Protein AF-A0AAE3KV14-F1 (afdb_monomer_lite)

pLDDT: mean 75.09, std 12.81, range [41.69, 95.12]

Structure (mmCIF, N/CA/C/O backbone):
data_AF-A0AAE3KV14-F1
#
_entry.id   AF-A0AAE3KV14-F1
#
loop_
_atom_site.group_PDB
_atom_site.id
_atom_site.type_symbol
_atom_site.label_atom_id
_atom_site.label_alt_id
_atom_site.label_comp_id
_atom_site.label_asym_id
_atom_site.label_entity_id
_atom_site.label_seq_id
_atom_site.pdbx_PDB_ins_code
_atom_site.Cartn_x
_atom_site.Cartn_y
_atom_site.Cartn_z
_atom_site.occupancy
_atom_site.B_iso_or_equiv
_atom_site.auth_seq_id
_atom_site.auth_comp_id
_atom_site.auth_asym_id
_atom_site.auth_atom_id
_atom_site.pdbx_PDB_model_num
ATOM 1 N N . MET A 1 1 ? -30.881 -2.446 56.517 1.00 50.66 1 MET A N 1
ATOM 2 C CA . MET A 1 1 ? -29.734 -1.689 55.973 1.00 50.66 1 MET A CA 1
ATOM 3 C C . MET A 1 1 ? -29.014 -2.618 55.014 1.00 50.66 1 MET A C 1
ATOM 5 O O . MET A 1 1 ? -28.539 -3.647 55.473 1.00 50.66 1 MET A O 1
ATOM 9 N N . SER A 1 2 ? -29.038 -2.339 53.709 1.00 63.47 2 SER A N 1
ATOM 10 C CA . SER A 1 2 ? -28.380 -3.195 52.708 1.00 63.47 2 SER A CA 1
ATOM 11 C C . SER A 1 2 ? -26.862 -3.161 52.877 1.00 63.47 2 SER A C 1
ATOM 13 O O . SER A 1 2 ? -26.298 -2.128 53.246 1.00 63.47 2 SER A O 1
ATOM 15 N N . ASN A 1 3 ? -26.214 -4.304 52.655 1.00 83.38 3 ASN A N 1
ATOM 16 C CA . ASN A 1 3 ? -24.783 -4.483 52.878 1.00 83.38 3 ASN A CA 1
ATOM 17 C C . ASN A 1 3 ? -23.984 -3.654 51.846 1.00 83.38 3 ASN A C 1
ATOM 19 O O . ASN A 1 3 ? -24.289 -3.736 50.656 1.00 83.38 3 ASN A O 1
ATOM 23 N N . PRO A 1 4 ? -22.943 -2.895 52.244 1.00 83.00 4 PRO A N 1
ATOM 24 C CA . PRO A 1 4 ? -22.096 -2.133 51.320 1.00 83.00 4 PRO A CA 1
ATOM 25 C C . PRO A 1 4 ? -21.565 -2.946 50.131 1.00 83.00 4 PRO A C 1
ATOM 27 O O . PRO A 1 4 ? -21.422 -2.408 49.035 1.00 83.00 4 PRO A O 1
ATOM 30 N N . LYS A 1 5 ? -21.324 -4.250 50.325 1.00 88.31 5 LYS A N 1
ATOM 31 C CA . LYS A 1 5 ? -20.906 -5.161 49.256 1.00 88.31 5 LYS A CA 1
ATOM 32 C C . LYS A 1 5 ? -21.982 -5.317 48.174 1.00 88.31 5 LYS A C 1
ATOM 34 O O . LYS A 1 5 ? -21.661 -5.226 46.998 1.00 88.31 5 LYS A O 1
ATOM 39 N N . GLU A 1 6 ? -23.246 -5.506 48.552 1.00 87.75 6 GLU A N 1
ATOM 40 C CA . GLU A 1 6 ? -24.349 -5.645 47.584 1.00 87.75 6 GLU A CA 1
ATOM 41 C C . GLU A 1 6 ? -24.537 -4.374 46.753 1.00 87.75 6 GLU A C 1
ATOM 43 O O . GLU A 1 6 ? -24.827 -4.450 45.564 1.00 87.75 6 GLU A O 1
ATOM 48 N N . ILE A 1 7 ? -24.324 -3.201 47.357 1.00 91.19 7 ILE A N 1
ATOM 49 C CA . ILE A 1 7 ? -24.430 -1.918 46.651 1.00 91.19 7 ILE A CA 1
ATOM 50 C C . ILE A 1 7 ? -23.338 -1.794 45.580 1.00 91.19 7 ILE A C 1
ATOM 52 O O . ILE A 1 7 ? -23.607 -1.304 44.484 1.00 91.19 7 ILE A O 1
ATOM 56 N N . LEU A 1 8 ? -22.116 -2.244 45.882 1.00 92.06 8 LEU A N 1
ATOM 57 C CA . LEU A 1 8 ? -21.005 -2.229 44.931 1.00 92.06 8 LEU A CA 1
ATOM 58 C C . LEU A 1 8 ? -21.242 -3.192 43.767 1.00 92.06 8 LEU A C 1
ATOM 60 O O . LEU A 1 8 ? -21.076 -2.783 42.625 1.00 92.06 8 LEU A O 1
ATOM 64 N N . GLU A 1 9 ? -21.686 -4.418 44.042 1.00 91.62 9 GLU A N 1
ATOM 65 C CA . GLU A 1 9 ? -21.997 -5.414 43.005 1.00 91.62 9 GLU A CA 1
ATOM 66 C C . GLU A 1 9 ? -23.089 -4.908 42.052 1.00 91.62 9 GLU A C 1
ATOM 68 O O . GLU A 1 9 ? -22.916 -4.929 40.835 1.00 91.62 9 GLU A O 1
ATOM 73 N N . LEU A 1 10 ? -24.173 -4.338 42.593 1.00 91.81 10 LEU A N 1
ATOM 74 C CA . LEU A 1 10 ? -25.236 -3.735 41.781 1.00 91.81 10 LEU A CA 1
ATOM 75 C C . LEU A 1 10 ? -24.723 -2.570 40.930 1.00 91.81 10 LEU A C 1
ATOM 77 O O . LEU A 1 10 ? -25.160 -2.379 39.794 1.00 91.81 10 LEU A O 1
ATOM 81 N N . ARG A 1 11 ? -23.789 -1.776 41.466 1.00 92.19 11 ARG A N 1
ATOM 82 C CA . ARG A 1 11 ? -23.201 -0.655 40.731 1.00 92.19 11 ARG A CA 1
ATOM 83 C C . ARG A 1 11 ? -22.261 -1.127 39.628 1.00 92.19 11 ARG A C 1
ATOM 85 O O . ARG A 1 11 ? -22.278 -0.536 38.553 1.00 92.19 11 ARG A O 1
ATOM 92 N N . ILE A 1 12 ? -21.471 -2.167 39.883 1.00 95.06 12 ILE A N 1
ATOM 93 C CA . ILE A 1 12 ? -20.587 -2.789 38.893 1.00 95.06 12 ILE A CA 1
ATOM 94 C C . ILE A 1 12 ? -21.427 -3.357 37.754 1.00 95.06 12 ILE A C 1
ATOM 96 O O . ILE A 1 12 ? -21.188 -3.003 36.606 1.00 95.06 12 ILE A O 1
ATOM 100 N N . GLN A 1 13 ? -22.475 -4.119 38.068 1.00 94.75 13 GLN A N 1
ATOM 101 C CA . GLN A 1 13 ? -23.359 -4.698 37.060 1.00 94.75 13 GLN A CA 1
ATOM 102 C C . GLN A 1 13 ? -24.017 -3.622 36.180 1.00 94.75 13 GLN A C 1
ATOM 104 O O . GLN A 1 13 ? -24.025 -3.740 34.956 1.00 94.75 13 GLN A O 1
ATOM 109 N N . ALA A 1 14 ? -24.503 -2.531 36.783 1.00 94.25 14 ALA A N 1
ATOM 110 C CA . ALA A 1 14 ? -25.072 -1.413 36.031 1.00 94.25 14 ALA A CA 1
ATOM 111 C C . ALA A 1 14 ? -24.039 -0.729 35.111 1.00 94.25 14 ALA A C 1
ATOM 113 O O . ALA A 1 14 ? -24.360 -0.355 33.983 1.00 94.25 14 ALA A O 1
ATOM 114 N N . LEU A 1 15 ? -22.794 -0.573 35.575 1.00 95.12 15 LEU A N 1
ATOM 115 C CA . LEU A 1 15 ? -21.712 0.015 34.781 1.00 95.12 15 LEU A CA 1
ATOM 116 C C . LEU A 1 15 ? -21.254 -0.908 33.644 1.00 95.12 15 LEU A C 1
ATOM 118 O O . LEU A 1 15 ? -20.950 -0.420 32.558 1.00 95.12 15 LEU A O 1
ATOM 122 N N . GLU A 1 16 ? -21.228 -2.223 33.858 1.00 94.50 16 GLU A N 1
ATOM 123 C CA . GLU A 1 16 ? -20.897 -3.210 32.824 1.00 94.50 16 GLU A CA 1
ATOM 124 C C . GLU A 1 16 ? -21.950 -3.244 31.712 1.00 94.50 16 GLU A C 1
ATOM 126 O O . GLU A 1 16 ? -21.606 -3.278 30.526 1.00 94.50 16 GLU A O 1
ATOM 131 N N . GLU A 1 17 ? -23.236 -3.180 32.070 1.00 94.81 17 GLU A N 1
ATOM 132 C CA . GLU A 1 17 ? -24.321 -3.073 31.092 1.00 94.81 17 GLU A CA 1
ATOM 133 C C . GLU A 1 17 ? -24.223 -1.776 30.285 1.00 94.81 17 GLU A C 1
ATOM 135 O O . GLU A 1 17 ? -24.323 -1.808 29.054 1.00 94.81 17 GLU A O 1
ATOM 140 N N . GLN A 1 18 ? -23.950 -0.651 30.953 1.00 94.06 18 GLN A N 1
ATOM 141 C CA . GLN A 1 18 ? -23.765 0.635 30.285 1.00 94.06 18 GLN A CA 1
ATOM 142 C C . GLN A 1 18 ? -22.564 0.605 29.327 1.00 94.06 18 GLN A C 1
ATOM 144 O O . GLN A 1 18 ? -22.696 0.967 28.158 1.00 94.06 18 GLN A O 1
ATOM 149 N N . GLN A 1 19 ? -21.417 0.091 29.776 1.00 94.44 19 GLN A N 1
ATOM 150 C CA . GLN A 1 19 ? -20.218 -0.034 28.947 1.00 94.44 19 GLN A CA 1
ATOM 151 C C . GLN A 1 19 ? -20.465 -0.924 27.722 1.00 94.44 19 GLN A C 1
ATOM 153 O O . GLN A 1 19 ? -19.989 -0.629 26.624 1.00 94.44 19 GLN A O 1
ATOM 158 N N . LYS A 1 20 ? -21.221 -2.016 27.880 1.00 94.12 20 LYS A N 1
ATOM 159 C CA . LYS A 1 20 ? -21.558 -2.912 26.770 1.00 94.12 20 LYS A CA 1
ATOM 160 C C . LYS A 1 20 ? -22.408 -2.208 25.712 1.00 94.12 20 LYS A C 1
ATOM 162 O O . LYS A 1 20 ? -22.161 -2.410 24.524 1.00 94.12 20 LYS A O 1
ATOM 167 N N . LEU A 1 21 ? -23.375 -1.389 26.126 1.00 92.94 21 LEU A N 1
ATOM 168 C CA . LEU A 1 21 ? -24.200 -0.587 25.218 1.00 92.94 21 LEU A CA 1
ATOM 169 C C . LEU A 1 21 ? -23.366 0.471 24.483 1.00 92.94 21 LEU A C 1
ATOM 171 O O . LEU A 1 21 ? -23.443 0.572 23.259 1.00 92.94 21 LEU A O 1
ATOM 175 N N . GLU A 1 22 ? -22.512 1.194 25.207 1.00 90.12 22 GLU A N 1
ATOM 176 C CA . GLU A 1 22 ? -21.610 2.198 24.630 1.00 90.12 22 GLU A CA 1
ATOM 177 C C . GLU A 1 22 ? -20.638 1.580 23.612 1.00 90.12 22 GLU A C 1
ATOM 179 O O . GLU A 1 22 ? -20.431 2.123 22.528 1.00 90.12 22 GLU A O 1
ATOM 184 N N . LEU A 1 23 ? -20.089 0.396 23.902 1.00 91.38 23 LEU A N 1
ATOM 185 C CA . LEU A 1 23 ? -19.202 -0.314 22.977 1.00 91.38 23 LEU A CA 1
ATOM 186 C C . LEU A 1 23 ? -19.899 -0.762 21.690 1.00 91.38 23 LEU A C 1
ATOM 188 O O . LEU A 1 23 ? -19.247 -0.845 20.648 1.00 91.38 23 LEU A O 1
ATOM 192 N N . VAL A 1 24 ? -21.190 -1.095 21.747 1.00 91.69 24 VAL A N 1
ATOM 193 C CA . VAL A 1 24 ? -21.963 -1.444 20.547 1.00 91.69 24 VAL A CA 1
ATOM 194 C C . VAL A 1 24 ? -22.144 -0.211 19.664 1.00 91.69 24 VAL A C 1
ATOM 196 O O . VAL A 1 24 ? -21.833 -0.293 18.478 1.00 91.69 24 VAL A O 1
ATOM 199 N N . LEU A 1 25 ? -22.530 0.925 20.252 1.00 90.12 25 LEU A N 1
ATOM 200 C CA . LEU A 1 25 ? -22.665 2.203 19.544 1.00 90.12 25 LEU A CA 1
ATOM 201 C C . LEU A 1 25 ? -21.351 2.620 18.870 1.00 90.12 25 LEU A C 1
ATOM 203 O O . LEU A 1 25 ? -21.319 2.862 17.668 1.00 90.12 25 LEU A O 1
ATOM 207 N N . ILE A 1 26 ? -20.234 2.580 19.604 1.00 87.94 26 ILE A N 1
ATOM 208 C CA . ILE A 1 26 ? -18.915 2.937 19.058 1.00 87.94 26 ILE A CA 1
ATOM 209 C C . ILE A 1 26 ? -18.519 2.023 17.891 1.00 87.94 26 ILE A C 1
ATOM 211 O O . ILE A 1 26 ? -17.943 2.478 16.903 1.00 87.94 26 ILE A O 1
ATOM 215 N N . LYS A 1 27 ? -18.802 0.718 17.976 1.00 86.56 27 LYS A N 1
ATOM 216 C CA . LYS A 1 27 ? -18.504 -0.217 16.879 1.00 86.56 27 LYS A CA 1
ATOM 217 C C . LYS A 1 27 ? -19.334 0.078 15.636 1.00 86.56 27 LYS A C 1
ATOM 219 O O . LYS A 1 27 ? -18.827 -0.088 14.527 1.00 86.56 27 LYS A O 1
ATOM 224 N N . GLU A 1 28 ? -20.585 0.477 15.815 1.00 83.44 28 GLU A N 1
ATOM 225 C CA . GLU A 1 28 ? -21.473 0.850 14.719 1.00 83.44 28 GLU A CA 1
ATOM 226 C C . GLU A 1 28 ? -21.000 2.143 14.040 1.00 83.44 28 GLU A C 1
ATOM 228 O O . GLU A 1 28 ? -20.844 2.164 12.816 1.00 83.44 28 GLU A O 1
ATOM 233 N N . ASP A 1 29 ? -20.613 3.147 14.829 1.00 79.38 29 ASP A N 1
ATOM 234 C CA . ASP A 1 29 ? -20.038 4.402 14.336 1.00 79.38 29 ASP A CA 1
ATOM 235 C C . ASP A 1 29 ? -18.728 4.167 13.574 1.00 79.38 29 ASP A C 1
ATOM 237 O O . ASP A 1 29 ? -18.566 4.624 12.441 1.00 79.38 29 ASP A O 1
ATOM 241 N N . ILE A 1 30 ? -17.803 3.379 14.139 1.00 81.69 30 ILE A N 1
ATOM 242 C CA . ILE A 1 30 ? -16.536 3.032 13.476 1.00 81.69 30 ILE A CA 1
ATOM 243 C C . ILE A 1 30 ? -16.795 2.279 12.173 1.00 81.69 30 ILE A C 1
ATOM 245 O O . ILE A 1 30 ? -16.114 2.534 11.181 1.00 81.69 30 ILE A O 1
ATOM 249 N N . ARG A 1 31 ? -17.770 1.364 12.142 1.00 79.69 31 ARG A N 1
ATOM 250 C CA . ARG A 1 31 ? -18.118 0.613 10.931 1.00 79.69 31 ARG A CA 1
ATOM 251 C C . ARG A 1 31 ? -18.681 1.526 9.841 1.00 79.69 31 ARG A C 1
ATOM 253 O O . ARG A 1 31 ? -18.316 1.357 8.680 1.00 79.69 31 ARG A O 1
ATOM 260 N N . SER A 1 32 ? -19.518 2.494 10.204 1.00 74.25 32 SER A N 1
ATOM 261 C CA . SER A 1 32 ? -20.060 3.501 9.284 1.00 74.25 32 SER A CA 1
ATOM 262 C C . SER A 1 32 ? -18.960 4.419 8.727 1.00 74.25 32 SER A C 1
ATOM 264 O O . SER A 1 32 ? -18.859 4.640 7.515 1.00 74.25 32 SER A O 1
ATOM 266 N N . ILE A 1 33 ? -18.042 4.860 9.592 1.00 75.75 33 ILE A N 1
ATOM 267 C CA . ILE A 1 33 ? -16.865 5.648 9.201 1.00 75.75 33 ILE A CA 1
ATOM 268 C C . ILE A 1 33 ? -15.955 4.831 8.273 1.00 75.75 33 ILE A C 1
ATOM 270 O O . ILE A 1 33 ? -15.525 5.324 7.236 1.00 75.75 33 ILE A O 1
ATOM 274 N N . PHE A 1 34 ? -15.695 3.560 8.582 1.00 73.56 34 PHE A N 1
ATOM 275 C CA . PHE A 1 34 ? -14.870 2.704 7.726 1.00 73.56 34 PHE A CA 1
ATOM 276 C C . PHE A 1 34 ? -15.510 2.403 6.370 1.00 73.56 34 PHE A C 1
ATOM 278 O O . PHE A 1 34 ? -14.785 2.308 5.380 1.00 73.56 34 PHE A O 1
ATOM 285 N N . SER A 1 35 ? -16.837 2.256 6.307 1.00 68.56 35 SER A N 1
ATOM 286 C CA . SER A 1 35 ? -17.543 2.082 5.030 1.00 68.56 35 SER A CA 1
ATOM 287 C C . SER A 1 35 ? -17.368 3.325 4.160 1.00 68.56 35 SER A C 1
ATOM 289 O O . SER A 1 35 ? -16.856 3.221 3.044 1.00 68.56 35 SER A O 1
ATOM 291 N N . SER A 1 36 ? -17.651 4.504 4.726 1.00 66.69 36 SER A N 1
ATOM 292 C CA . SER A 1 36 ? -17.564 5.789 4.017 1.00 66.69 36 SER A CA 1
ATOM 293 C C . SER A 1 36 ? -16.137 6.201 3.634 1.00 66.69 36 SER A C 1
ATOM 295 O O . SER A 1 36 ? -15.943 6.892 2.635 1.00 66.69 36 SER A O 1
ATOM 297 N N . LEU A 1 37 ? -15.125 5.744 4.380 1.00 70.00 37 LEU A N 1
ATOM 298 C CA . LEU A 1 37 ? -13.706 5.927 4.053 1.00 70.00 37 LEU A CA 1
ATOM 299 C C . LEU A 1 37 ? -13.134 4.822 3.156 1.00 70.00 37 LEU A C 1
ATOM 301 O O . LEU A 1 37 ? -11.943 4.853 2.827 1.00 70.00 37 LEU A O 1
ATOM 305 N N . SER A 1 38 ? -13.934 3.830 2.758 1.00 75.25 38 SER A N 1
ATOM 306 C CA . SER A 1 38 ? -13.438 2.796 1.862 1.00 75.25 38 SER A CA 1
ATOM 307 C C . SER A 1 38 ? -13.038 3.435 0.522 1.00 75.25 38 SER A C 1
ATOM 309 O O . SER A 1 38 ? -13.805 4.217 -0.049 1.00 75.25 38 SER A O 1
ATOM 311 N N . PRO A 1 39 ? -11.852 3.109 -0.031 1.00 65.12 39 PRO A N 1
ATOM 312 C CA . PRO A 1 39 ? -11.396 3.696 -1.291 1.00 65.12 39 PRO A CA 1
ATOM 313 C C . PRO A 1 39 ? -12.414 3.524 -2.422 1.00 65.12 39 PRO A C 1
ATOM 315 O O . PRO A 1 39 ? -12.546 4.391 -3.277 1.00 65.12 39 PRO A O 1
ATOM 318 N N . PHE A 1 40 ? -13.166 2.422 -2.397 1.00 75.25 40 PHE A N 1
ATOM 319 C CA . PHE A 1 40 ? -14.220 2.136 -3.360 1.00 75.25 40 PHE A CA 1
ATOM 320 C C . PHE A 1 40 ? -15.389 3.127 -3.276 1.00 75.25 40 PHE A C 1
ATOM 322 O O . PHE A 1 40 ? -15.797 3.653 -4.310 1.00 75.25 40 PHE A O 1
ATOM 329 N N . GLU A 1 41 ? -15.910 3.418 -2.077 1.00 73.62 41 GLU A N 1
ATOM 330 C CA . GLU A 1 41 ? -16.991 4.398 -1.899 1.00 73.62 41 GLU A CA 1
ATOM 331 C C . GLU A 1 41 ? -16.518 5.828 -2.200 1.00 73.62 41 GLU A C 1
ATOM 333 O O . GLU A 1 41 ? -17.246 6.580 -2.847 1.00 73.62 41 GLU A O 1
ATOM 338 N N . ILE A 1 42 ? -15.277 6.182 -1.840 1.00 75.44 42 ILE A N 1
ATOM 339 C CA . ILE A 1 42 ? -14.671 7.485 -2.170 1.00 75.44 42 ILE A CA 1
ATOM 340 C C . ILE A 1 42 ? -14.559 7.667 -3.689 1.00 75.44 42 ILE A C 1
ATOM 342 O O . ILE A 1 42 ? -14.992 8.686 -4.221 1.00 75.44 42 ILE A O 1
ATOM 346 N N . ILE A 1 43 ? -14.014 6.676 -4.403 1.00 74.25 43 ILE A N 1
ATOM 347 C CA . ILE A 1 43 ? -13.885 6.712 -5.867 1.00 74.25 43 ILE A CA 1
ATOM 348 C C . ILE A 1 43 ? -15.269 6.758 -6.520 1.00 74.25 43 ILE A C 1
ATOM 350 O O . ILE A 1 43 ? -15.498 7.555 -7.426 1.00 74.25 43 ILE A O 1
ATOM 354 N N . LYS A 1 44 ? -16.214 5.943 -6.037 1.00 71.81 44 LYS A N 1
ATOM 355 C CA . LYS A 1 44 ? -17.589 5.922 -6.543 1.00 71.81 44 LYS A CA 1
ATOM 356 C C . LYS A 1 44 ? -18.260 7.284 -6.383 1.00 71.81 44 LYS A C 1
ATOM 358 O O . LYS A 1 44 ? -18.837 7.769 -7.350 1.00 71.81 44 LYS A O 1
ATOM 363 N N . ASN A 1 45 ? -18.165 7.912 -5.214 1.00 68.25 45 ASN A N 1
ATOM 364 C CA . ASN A 1 45 ? -18.759 9.224 -4.960 1.00 68.25 45 ASN A CA 1
ATOM 365 C C . ASN A 1 45 ? -18.040 10.342 -5.729 1.00 68.25 45 ASN A C 1
ATOM 367 O O . ASN A 1 45 ? -18.702 11.245 -6.228 1.00 68.25 45 ASN A O 1
ATOM 371 N N . ALA A 1 46 ? -16.716 10.262 -5.897 1.00 69.94 46 ALA A N 1
ATOM 372 C CA . ALA A 1 46 ? -15.956 11.209 -6.713 1.00 69.94 46 ALA A CA 1
ATOM 373 C C . ALA A 1 46 ? -16.367 11.155 -8.196 1.00 69.94 46 ALA A C 1
ATOM 375 O O . ALA A 1 46 ? -16.527 12.198 -8.824 1.00 69.94 46 ALA A O 1
ATOM 376 N N . ILE A 1 47 ? -16.594 9.952 -8.736 1.00 66.44 47 ILE A N 1
ATOM 377 C CA . ILE A 1 47 ? -17.004 9.730 -10.134 1.00 66.44 47 ILE A CA 1
ATOM 378 C C . ILE A 1 47 ? -18.500 10.002 -10.351 1.00 66.44 47 ILE A C 1
ATOM 380 O O . ILE A 1 47 ? -18.884 10.474 -11.412 1.00 66.44 47 ILE A O 1
ATOM 384 N N . SER A 1 48 ? -19.348 9.696 -9.365 1.00 64.69 48 SER A N 1
ATOM 385 C CA . SER A 1 48 ? -20.812 9.829 -9.475 1.00 64.69 48 SER A CA 1
ATOM 386 C C . SER A 1 48 ? -21.326 11.202 -9.041 1.00 64.69 48 SER A C 1
ATOM 388 O O . SER A 1 48 ? -22.530 11.439 -9.099 1.00 64.69 48 SER A O 1
ATOM 390 N N . SER A 1 49 ? -20.451 12.086 -8.549 1.00 60.47 49 SER A N 1
ATOM 391 C CA . SER A 1 49 ? -20.857 13.434 -8.169 1.00 60.47 49 SER A CA 1
ATOM 392 C C . SER A 1 49 ? -21.373 14.169 -9.406 1.00 60.47 49 SER A C 1
ATOM 394 O O . SER A 1 49 ? -20.684 14.284 -10.410 1.00 60.47 49 SER A O 1
ATOM 396 N N . GLU A 1 50 ? -22.591 14.693 -9.326 1.00 59.00 50 GLU A N 1
ATOM 397 C CA . GLU A 1 50 ? -23.329 15.387 -10.398 1.00 59.00 50 GLU A CA 1
ATOM 398 C C . GLU A 1 50 ? -22.599 16.640 -10.951 1.00 59.00 50 GLU A C 1
ATOM 400 O O . GLU A 1 50 ? -23.039 17.267 -11.908 1.00 59.00 50 GLU A O 1
ATOM 405 N N . ASN A 1 51 ? -21.439 16.972 -10.369 1.00 54.22 51 ASN A N 1
ATOM 406 C CA . ASN A 1 51 ? -20.520 18.042 -10.745 1.00 54.22 51 ASN A CA 1
ATOM 407 C C . ASN A 1 51 ? -19.212 17.538 -11.381 1.00 54.22 51 ASN A C 1
ATOM 409 O O . ASN A 1 51 ? -18.264 18.321 -11.498 1.00 54.22 51 ASN A O 1
ATOM 413 N N . THR A 1 52 ? -19.101 16.262 -11.779 1.00 56.41 52 THR A N 1
ATOM 414 C CA . THR A 1 52 ? -17.982 15.830 -12.624 1.00 56.41 52 THR A CA 1
ATOM 415 C C . THR A 1 52 ? -18.092 16.562 -13.955 1.00 56.41 52 THR A C 1
ATOM 417 O O . THR A 1 52 ? -18.817 16.146 -14.857 1.00 56.41 52 THR A O 1
ATOM 420 N N . SER A 1 53 ? -17.408 17.701 -14.054 1.00 57.06 53 SER A N 1
ATOM 421 C CA . SER A 1 53 ? -17.278 18.442 -15.299 1.00 57.06 53 SER A CA 1
ATOM 422 C C . SER A 1 53 ? -16.792 17.487 -16.388 1.00 57.06 53 SER A C 1
ATOM 424 O O . SER A 1 53 ? -16.028 16.559 -16.118 1.00 57.06 53 SER A O 1
ATOM 426 N N . GLU A 1 54 ? -17.230 17.708 -17.624 1.00 61.19 54 GLU A N 1
ATOM 427 C CA . GLU A 1 54 ? -16.871 16.889 -18.790 1.00 61.19 54 GLU A CA 1
ATOM 428 C C . GLU A 1 54 ? -15.344 16.639 -18.867 1.00 61.19 54 GLU A C 1
ATOM 430 O O . GLU A 1 54 ? -14.899 15.530 -19.164 1.00 61.19 54 GLU A O 1
ATOM 435 N N . SER A 1 55 ? -14.554 17.622 -18.411 1.00 59.00 55 SER A N 1
ATOM 436 C CA . SER A 1 55 ? -13.098 17.572 -18.214 1.00 59.00 55 SER A CA 1
ATOM 437 C C . SER A 1 55 ? -12.604 16.450 -17.281 1.00 59.00 55 SER A C 1
ATOM 439 O O . SER A 1 55 ? -11.613 15.788 -17.585 1.00 59.00 55 SER A O 1
ATOM 441 N N . LEU A 1 56 ? -13.275 16.175 -16.156 1.00 62.41 56 LEU A N 1
ATOM 442 C CA . LEU A 1 56 ? -12.855 15.110 -15.237 1.00 62.41 56 LEU A CA 1
ATOM 443 C C . LEU A 1 56 ? -13.060 13.723 -15.856 1.00 62.41 56 LEU A C 1
ATOM 445 O O . LEU A 1 56 ? -12.200 12.856 -15.717 1.00 62.41 56 LEU A O 1
ATOM 449 N N . SER A 1 57 ? -14.161 13.531 -16.587 1.00 62.34 57 SER A N 1
ATOM 450 C CA . SER A 1 57 ? -14.433 12.277 -17.296 1.00 62.34 57 SER A CA 1
ATOM 451 C C . SER A 1 57 ? -13.434 12.031 -18.435 1.00 62.34 57 SER A C 1
ATOM 453 O O . SER A 1 57 ? -12.913 10.921 -18.568 1.00 62.34 57 SER A O 1
ATOM 455 N N . SER A 1 58 ? -13.074 13.076 -19.194 1.00 63.81 58 SER A N 1
ATOM 456 C CA . SER A 1 58 ? -12.064 12.977 -20.251 1.00 63.81 58 SER A CA 1
ATOM 457 C C . SER A 1 58 ? -10.662 12.732 -19.693 1.00 63.81 58 SER A C 1
ATOM 459 O O . SER A 1 58 ? -9.916 11.930 -20.255 1.00 63.81 58 SER A O 1
ATOM 461 N N . ASN A 1 59 ? -10.311 13.363 -18.567 1.00 67.81 59 ASN A N 1
ATOM 462 C CA . ASN A 1 59 ? -9.022 13.153 -17.905 1.00 67.81 59 ASN A CA 1
ATOM 463 C C . ASN A 1 59 ? -8.920 11.741 -17.316 1.00 67.81 59 ASN A C 1
ATOM 465 O O . ASN A 1 59 ? -7.902 11.086 -17.504 1.00 67.81 59 ASN A O 1
ATOM 469 N N . LEU A 1 60 ? -9.995 11.216 -16.717 1.00 69.88 60 LEU A N 1
ATOM 470 C CA . LEU A 1 60 ? -10.052 9.827 -16.250 1.00 69.88 60 LEU A CA 1
ATOM 471 C C . LEU A 1 60 ? -9.913 8.821 -17.400 1.00 69.88 60 LEU A C 1
ATOM 473 O O . LEU A 1 60 ? -9.209 7.825 -17.253 1.00 69.88 60 LEU A O 1
ATOM 477 N N . MET A 1 61 ? -10.535 9.068 -18.558 1.00 72.19 61 MET A N 1
ATOM 478 C CA . MET A 1 61 ? -10.322 8.238 -19.753 1.00 72.19 61 MET A CA 1
ATOM 479 C C . MET A 1 61 ? -8.866 8.295 -20.229 1.00 72.19 61 MET A C 1
ATOM 481 O O . MET A 1 61 ? -8.287 7.248 -20.526 1.00 72.19 61 MET A O 1
ATOM 485 N N . GLY A 1 62 ? -8.256 9.483 -20.247 1.00 71.19 62 GLY A N 1
ATOM 486 C CA . GLY A 1 62 ? -6.833 9.662 -20.546 1.00 71.19 62 GLY A CA 1
ATOM 487 C C . GLY A 1 62 ? -5.922 8.912 -19.570 1.00 71.19 62 GLY A C 1
ATOM 488 O O . GLY A 1 62 ? -5.000 8.223 -20.003 1.00 71.19 62 GLY A O 1
ATOM 489 N N . ASP A 1 63 ? -6.228 8.960 -18.275 1.00 77.19 63 ASP A N 1
ATOM 490 C CA . ASP A 1 63 ? -5.478 8.279 -17.220 1.00 77.19 63 ASP A CA 1
ATOM 491 C C . ASP A 1 63 ? -5.640 6.759 -17.287 1.00 77.19 63 ASP A C 1
ATOM 493 O O . ASP A 1 63 ? -4.655 6.034 -17.165 1.00 77.19 63 ASP A O 1
ATOM 497 N N . VAL A 1 64 ? -6.845 6.245 -17.552 1.00 80.56 64 VAL A N 1
ATOM 498 C CA . VAL A 1 64 ? -7.082 4.804 -17.746 1.00 80.56 64 VAL A CA 1
ATOM 499 C C . VAL A 1 64 ? -6.312 4.296 -18.960 1.00 80.56 64 VAL A C 1
ATOM 501 O O . VAL A 1 64 ? -5.637 3.270 -18.864 1.00 80.56 64 VAL A O 1
ATOM 504 N N . ILE A 1 65 ? -6.358 5.027 -20.077 1.00 82.38 65 ILE A N 1
ATOM 505 C CA . ILE A 1 65 ? -5.608 4.693 -21.293 1.00 82.38 65 ILE A CA 1
ATOM 506 C C . ILE A 1 65 ? -4.097 4.789 -21.037 1.00 82.38 65 ILE A C 1
ATOM 508 O O . ILE A 1 65 ? -3.341 3.911 -21.456 1.00 82.38 65 ILE A O 1
ATOM 512 N N . GLY A 1 66 ? -3.633 5.813 -20.321 1.00 81.50 66 GLY A N 1
ATOM 513 C CA . GLY A 1 66 ? -2.229 5.995 -19.954 1.00 81.50 66 GLY A CA 1
ATOM 514 C C . GLY A 1 66 ? -1.722 4.894 -19.021 1.00 81.50 66 GLY A C 1
ATOM 515 O O . GLY A 1 66 ? -0.655 4.323 -19.254 1.00 81.50 66 GLY A O 1
ATOM 516 N N . MET A 1 67 ? -2.512 4.515 -18.015 1.00 83.12 67 MET A N 1
ATOM 517 C CA . MET A 1 67 ? -2.210 3.422 -17.091 1.00 83.12 67 MET A CA 1
ATOM 518 C C . MET A 1 67 ? -2.236 2.066 -17.792 1.00 83.12 67 MET A C 1
ATOM 520 O O . MET A 1 67 ? -1.325 1.264 -17.578 1.00 83.12 67 MET A O 1
ATOM 524 N N . SER A 1 68 ? -3.222 1.798 -18.656 1.00 81.69 68 SER A N 1
ATOM 525 C CA . SER A 1 68 ? -3.287 0.540 -19.405 1.00 81.69 68 SER A CA 1
ATOM 526 C C . SER A 1 68 ? -2.123 0.430 -20.381 1.00 81.69 68 SER A C 1
ATOM 528 O O . SER A 1 68 ? -1.457 -0.601 -20.431 1.00 81.69 68 SER A O 1
ATOM 530 N N . THR A 1 69 ? -1.813 1.510 -21.099 1.00 85.88 69 THR A N 1
ATOM 531 C CA . THR A 1 69 ? -0.690 1.565 -22.042 1.00 85.88 69 THR A CA 1
ATOM 532 C C . THR A 1 69 ? 0.642 1.437 -21.313 1.00 85.88 69 THR A C 1
ATOM 534 O O . THR A 1 69 ? 1.495 0.659 -21.733 1.00 85.88 69 THR A O 1
ATOM 537 N N . GLY A 1 70 ? 0.816 2.111 -20.174 1.00 78.50 70 GLY A N 1
ATOM 538 C CA . GLY A 1 70 ? 2.002 1.991 -19.327 1.00 78.50 70 GLY A CA 1
ATOM 539 C C . GLY A 1 70 ? 2.165 0.593 -18.724 1.00 78.50 70 GLY A C 1
ATOM 540 O O . GLY A 1 70 ? 3.275 0.063 -18.680 1.00 78.50 70 GLY A O 1
ATOM 541 N N . PHE A 1 71 ? 1.069 -0.053 -18.316 1.00 79.75 71 PHE A N 1
ATOM 542 C CA . PHE A 1 71 ? 1.079 -1.424 -17.807 1.00 79.75 71 PHE A CA 1
ATOM 543 C C . PHE A 1 71 ? 1.406 -2.442 -18.905 1.00 79.75 71 PHE A C 1
ATOM 545 O O . PHE A 1 71 ? 2.261 -3.306 -18.698 1.00 79.75 71 PHE A O 1
ATOM 552 N N . ILE A 1 72 ? 0.783 -2.321 -20.081 1.00 82.94 72 ILE A N 1
ATOM 553 C CA . ILE A 1 72 ? 1.067 -3.158 -21.254 1.00 82.94 72 ILE A CA 1
ATOM 554 C C . ILE A 1 72 ? 2.519 -2.951 -21.696 1.00 82.94 72 ILE A C 1
ATOM 556 O O . ILE A 1 72 ? 3.252 -3.925 -21.836 1.00 82.94 72 ILE A O 1
ATOM 560 N N . SER A 1 73 ? 2.978 -1.703 -21.808 1.00 81.19 73 SER A N 1
ATOM 561 C CA . SER A 1 73 ? 4.365 -1.356 -22.138 1.00 81.19 73 SER A CA 1
ATOM 562 C C . SER A 1 73 ? 5.355 -1.948 -21.129 1.00 81.19 73 SER A C 1
ATOM 564 O O . SER A 1 73 ? 6.301 -2.634 -21.512 1.00 81.19 73 SER A O 1
ATOM 566 N N . LYS A 1 74 ? 5.089 -1.823 -19.820 1.00 75.44 74 LYS A N 1
ATOM 567 C CA . LYS A 1 74 ? 5.907 -2.443 -18.763 1.00 75.44 74 LYS A CA 1
ATOM 568 C C . LYS A 1 74 ? 5.928 -3.969 -18.869 1.00 75.44 74 LYS A C 1
ATOM 570 O O . LYS A 1 74 ? 6.962 -4.580 -18.594 1.00 75.44 74 LYS A O 1
ATOM 575 N N . LYS A 1 75 ? 4.805 -4.584 -19.244 1.00 73.12 75 LYS A N 1
ATOM 576 C CA . LYS A 1 75 ? 4.680 -6.035 -19.423 1.00 73.12 75 LYS A CA 1
ATOM 577 C C . LYS A 1 75 ? 5.430 -6.525 -20.667 1.00 73.12 75 LYS A C 1
ATOM 579 O O . LYS A 1 75 ? 6.047 -7.584 -20.600 1.00 73.12 75 LYS A O 1
ATOM 584 N N . LEU A 1 76 ? 5.425 -5.748 -21.751 1.00 76.31 76 LEU A N 1
ATOM 585 C CA . LEU A 1 76 ? 6.129 -6.048 -23.002 1.00 76.31 76 LEU A CA 1
ATOM 586 C C . LEU A 1 76 ? 7.644 -5.812 -22.895 1.00 76.31 76 LEU A C 1
ATOM 588 O O . LEU A 1 76 ? 8.417 -6.677 -23.289 1.00 76.31 76 LEU A O 1
ATOM 592 N N . MET A 1 77 ? 8.081 -4.688 -22.318 1.00 72.50 77 MET A N 1
ATOM 593 C CA . MET A 1 77 ? 9.505 -4.326 -22.235 1.00 72.50 77 MET A CA 1
ATOM 594 C C . MET A 1 77 ? 10.293 -5.157 -21.219 1.00 72.50 77 MET A C 1
ATOM 596 O O . MET A 1 77 ? 11.474 -5.416 -21.420 1.00 72.50 77 MET A O 1
ATOM 600 N N . PHE A 1 78 ? 9.670 -5.556 -20.107 1.00 69.62 78 PHE A N 1
ATOM 601 C CA . PHE A 1 78 ? 10.382 -6.213 -19.003 1.00 69.62 78 PHE A CA 1
ATOM 602 C C . PHE A 1 78 ? 9.965 -7.668 -18.759 1.00 69.62 78 PHE A C 1
ATOM 604 O O . PHE A 1 78 ? 10.486 -8.298 -17.836 1.00 69.62 78 PHE A O 1
ATOM 611 N N . GLY A 1 79 ? 9.035 -8.197 -19.561 1.00 62.38 79 GLY A N 1
ATOM 612 C CA . GLY A 1 79 ? 8.494 -9.546 -19.422 1.00 62.38 79 GLY A CA 1
ATOM 613 C C . GLY A 1 79 ? 7.683 -9.767 -18.136 1.00 62.38 79 GLY A C 1
ATOM 614 O O . GLY A 1 79 ? 7.762 -9.025 -17.153 1.00 62.38 79 GLY A O 1
ATOM 615 N N . THR A 1 80 ? 6.890 -10.838 -18.115 1.00 60.44 80 THR A N 1
ATOM 616 C CA . THR A 1 80 ? 6.069 -11.253 -16.966 1.00 60.44 80 THR A CA 1
ATOM 617 C C . THR A 1 80 ? 6.903 -11.951 -15.890 1.00 60.44 80 THR A C 1
ATOM 619 O O . THR A 1 80 ? 6.628 -13.090 -15.519 1.00 60.44 80 THR A O 1
ATOM 622 N N . THR A 1 81 ? 7.952 -11.317 -15.369 1.00 60.09 81 THR A N 1
ATOM 623 C CA . THR A 1 81 ? 8.576 -11.838 -14.147 1.00 60.09 81 THR A CA 1
ATOM 624 C C . THR A 1 81 ? 7.659 -11.517 -12.969 1.00 60.09 81 THR A C 1
ATOM 626 O O . THR A 1 81 ? 7.511 -10.366 -12.569 1.00 60.09 81 THR A O 1
ATOM 629 N N . SER A 1 82 ? 7.038 -12.557 -12.409 1.00 62.94 82 SER A N 1
ATOM 630 C CA . SER A 1 82 ? 6.119 -12.474 -11.264 1.00 62.94 82 SER A CA 1
ATOM 631 C C . SER A 1 82 ? 6.770 -11.938 -9.979 1.00 62.94 82 SER A C 1
ATOM 633 O O . SER A 1 82 ? 6.061 -11.681 -9.011 1.00 62.94 82 SER A O 1
ATOM 635 N N . ASN A 1 83 ? 8.101 -11.794 -9.933 1.00 69.44 83 ASN A N 1
ATOM 636 C CA . ASN A 1 83 ? 8.824 -11.402 -8.728 1.00 69.44 83 ASN A CA 1
ATOM 637 C C . ASN A 1 83 ? 9.608 -10.086 -8.938 1.00 69.44 83 ASN A C 1
ATOM 639 O O . ASN A 1 83 ? 10.669 -10.111 -9.573 1.00 69.44 83 ASN A O 1
ATOM 643 N N . PRO A 1 84 ? 9.135 -8.951 -8.382 1.00 73.25 84 PRO A N 1
ATOM 644 C CA . PRO A 1 84 ? 9.793 -7.643 -8.468 1.00 73.25 84 PRO A CA 1
ATOM 645 C C . PRO A 1 84 ? 11.277 -7.666 -8.077 1.00 73.25 84 PRO A C 1
ATOM 647 O O . PRO A 1 84 ? 12.082 -6.951 -8.668 1.00 73.25 84 PRO A O 1
ATOM 650 N N . PHE A 1 85 ? 11.663 -8.541 -7.145 1.00 76.12 85 PHE A N 1
ATOM 651 C CA . PHE A 1 85 ? 13.044 -8.685 -6.688 1.00 76.12 85 PHE A CA 1
ATOM 652 C C . PHE A 1 85 ? 13.988 -9.203 -7.785 1.00 76.12 85 PHE A C 1
ATOM 654 O O . PHE A 1 85 ? 15.086 -8.679 -7.974 1.00 76.12 85 PHE A O 1
ATOM 661 N N . LYS A 1 86 ? 13.535 -10.179 -8.584 1.00 76.69 86 LYS A N 1
ATOM 662 C CA . LYS A 1 86 ? 14.319 -10.718 -9.710 1.00 76.69 86 LYS A CA 1
ATOM 663 C C . LYS A 1 86 ? 14.563 -9.659 -10.787 1.00 76.69 86 LYS A C 1
ATOM 665 O O . LYS A 1 86 ? 15.611 -9.671 -11.423 1.00 76.69 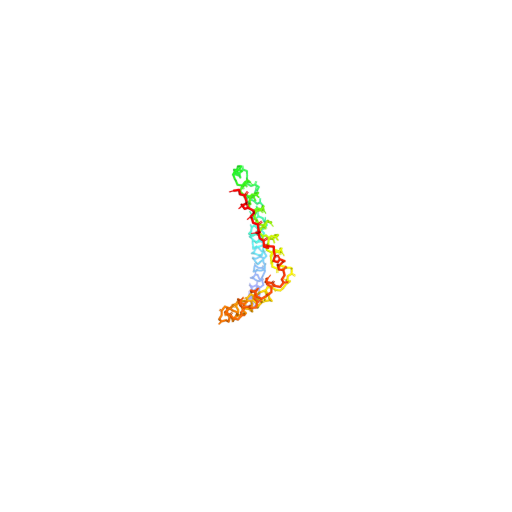86 LYS A O 1
ATOM 670 N N . LYS A 1 87 ? 13.626 -8.720 -10.956 1.00 75.44 87 LYS A N 1
ATOM 671 C CA . LYS A 1 87 ? 13.763 -7.601 -11.894 1.00 75.44 87 LYS A CA 1
ATOM 672 C C . LYS A 1 87 ? 14.853 -6.623 -11.453 1.00 75.44 87 LYS A C 1
ATOM 674 O O . LYS A 1 87 ? 15.675 -6.238 -12.275 1.00 75.44 87 LYS A O 1
ATOM 679 N N . VAL A 1 88 ? 14.904 -6.291 -10.162 1.00 80.75 88 VAL A N 1
ATOM 680 C CA . VAL A 1 88 ? 15.956 -5.429 -9.596 1.00 80.75 88 VAL A CA 1
ATOM 681 C C . VAL A 1 88 ? 17.333 -6.078 -9.751 1.00 80.75 88 VAL A C 1
ATOM 683 O O . VAL A 1 88 ? 18.251 -5.441 -10.261 1.00 80.75 88 VAL A O 1
ATOM 686 N N . ILE A 1 89 ? 17.465 -7.362 -9.401 1.00 84.50 89 ILE A N 1
ATOM 687 C CA . ILE A 1 89 ? 18.723 -8.107 -9.573 1.00 84.50 89 ILE A CA 1
ATOM 688 C C . ILE A 1 89 ? 19.139 -8.160 -11.046 1.00 84.50 89 ILE A C 1
ATOM 690 O O . ILE A 1 89 ? 20.304 -7.926 -11.358 1.00 84.50 89 ILE A O 1
ATOM 694 N N . GLY A 1 90 ? 18.196 -8.425 -11.954 1.00 81.00 90 GLY A N 1
ATOM 695 C CA . GLY A 1 90 ? 18.456 -8.436 -13.392 1.00 81.00 90 GLY A CA 1
ATOM 696 C C . GLY A 1 90 ? 18.979 -7.093 -13.901 1.00 81.00 90 GLY A C 1
ATOM 697 O O . GLY A 1 90 ? 19.969 -7.066 -14.625 1.00 81.00 90 GLY A O 1
ATOM 698 N N . SER A 1 91 ? 18.385 -5.978 -13.467 1.00 82.12 91 SER A N 1
ATOM 699 C CA . SER A 1 91 ? 18.846 -4.635 -13.840 1.00 82.12 91 SER A CA 1
ATOM 700 C C . SER A 1 91 ? 20.224 -4.298 -13.268 1.00 82.12 91 SER A C 1
ATOM 702 O O . SER A 1 91 ? 21.049 -3.725 -13.976 1.00 82.12 91 SER A O 1
ATOM 704 N N . ILE A 1 92 ? 20.514 -4.691 -12.024 1.00 88.44 92 ILE A N 1
ATOM 705 C CA . ILE A 1 92 ? 21.849 -4.517 -11.427 1.00 88.44 92 ILE A CA 1
ATOM 706 C C . ILE A 1 92 ? 22.887 -5.332 -12.205 1.00 88.44 92 ILE A C 1
ATOM 708 O O . ILE A 1 92 ? 23.953 -4.817 -12.538 1.00 88.44 92 ILE A O 1
ATOM 712 N N . MET A 1 93 ? 22.564 -6.581 -12.547 1.00 89.25 93 MET A N 1
ATOM 713 C C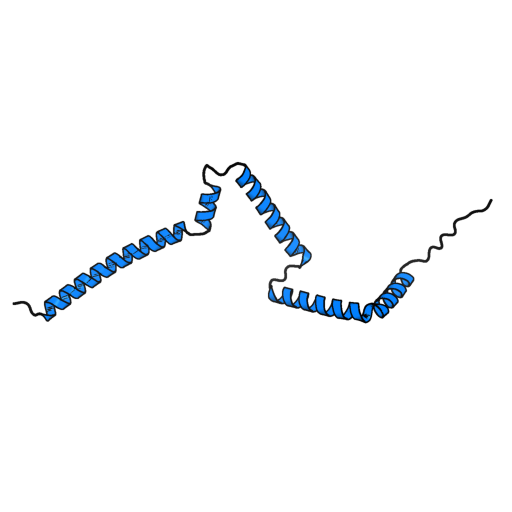A . MET A 1 93 ? 23.440 -7.453 -13.328 1.00 89.25 93 MET A CA 1
ATOM 714 C C . MET A 1 93 ? 23.693 -6.883 -14.729 1.00 89.25 93 MET A C 1
ATOM 716 O O . MET A 1 93 ? 24.838 -6.805 -15.164 1.00 89.25 93 MET A O 1
ATOM 720 N N . GLN A 1 94 ? 22.649 -6.422 -15.420 1.00 82.62 94 GLN A N 1
ATOM 721 C CA . GLN A 1 94 ? 22.768 -5.766 -16.726 1.00 82.62 94 GLN A CA 1
ATOM 722 C C . GLN A 1 94 ? 23.649 -4.518 -16.660 1.00 82.62 94 GLN A C 1
ATOM 724 O O . GLN A 1 94 ? 24.482 -4.306 -17.537 1.00 82.62 94 GLN A O 1
ATOM 729 N N . PHE A 1 95 ? 23.510 -3.715 -15.606 1.00 88.94 95 PHE A N 1
ATOM 730 C CA . PHE A 1 95 ? 24.338 -2.533 -15.400 1.00 88.94 95 PHE A CA 1
ATOM 731 C C . PHE A 1 95 ? 25.805 -2.889 -15.127 1.00 88.94 95 PHE A C 1
ATOM 733 O O . PHE A 1 95 ? 26.706 -2.267 -15.688 1.00 88.94 95 PHE A O 1
ATOM 740 N N . ALA A 1 96 ? 26.058 -3.917 -14.312 1.00 86.94 96 ALA A N 1
ATOM 741 C CA . ALA A 1 96 ? 27.404 -4.408 -14.030 1.00 86.94 96 ALA A CA 1
ATOM 742 C C . ALA A 1 96 ? 28.083 -4.971 -15.290 1.00 86.94 96 ALA A C 1
ATOM 744 O O . ALA A 1 96 ? 29.218 -4.602 -15.591 1.00 86.94 96 ALA A O 1
ATOM 745 N N . ILE A 1 97 ? 27.367 -5.796 -16.065 1.00 85.25 97 ILE A N 1
ATOM 746 C CA . ILE A 1 97 ? 27.841 -6.328 -17.351 1.00 85.25 97 ILE A CA 1
ATOM 747 C C . ILE A 1 97 ? 28.094 -5.182 -18.332 1.00 85.25 97 ILE A C 1
ATOM 749 O O . ILE A 1 97 ? 29.154 -5.141 -18.946 1.00 85.25 97 ILE A O 1
ATOM 753 N N . GLY A 1 98 ? 27.172 -4.222 -18.443 1.00 84.06 98 GLY A N 1
ATOM 754 C CA . GLY A 1 98 ? 27.319 -3.057 -19.315 1.00 84.06 98 GLY A CA 1
ATOM 755 C C . GLY A 1 98 ? 28.549 -2.216 -18.974 1.00 84.06 98 GLY A C 1
ATOM 756 O O . GLY A 1 98 ? 29.294 -1.833 -19.872 1.00 84.06 98 GLY A O 1
ATOM 757 N N . ARG A 1 99 ? 28.828 -1.996 -17.683 1.00 79.75 99 ARG A N 1
ATOM 758 C CA . ARG A 1 99 ? 30.054 -1.314 -17.235 1.00 79.75 99 ARG A CA 1
ATOM 759 C C . ARG A 1 99 ? 31.320 -2.111 -17.532 1.00 79.75 99 ARG A C 1
ATOM 761 O O . ARG A 1 99 ? 32.315 -1.535 -17.961 1.00 79.75 99 ARG A O 1
ATOM 768 N N . PHE A 1 100 ? 31.290 -3.424 -17.328 1.00 80.25 100 PHE A N 1
ATOM 769 C CA . PHE A 1 100 ? 32.429 -4.289 -17.627 1.00 80.25 100 PHE A CA 1
ATOM 770 C C . PHE A 1 100 ? 32.737 -4.331 -19.131 1.00 80.25 100 PHE A C 1
ATOM 772 O O . PHE A 1 100 ? 33.894 -4.238 -19.538 1.00 80.25 100 PHE A O 1
ATOM 779 N N . VAL A 1 101 ? 31.694 -4.410 -19.956 1.00 78.12 101 VAL A N 1
ATOM 780 C CA . VAL A 1 101 ? 31.762 -4.346 -21.420 1.00 78.12 101 VAL A CA 1
ATOM 781 C C . VAL A 1 101 ? 32.286 -2.989 -21.889 1.00 78.12 101 VAL A C 1
ATOM 783 O O . VAL A 1 101 ? 33.196 -2.954 -22.712 1.00 78.12 101 VAL A O 1
ATOM 786 N N . ALA A 1 102 ? 31.792 -1.884 -21.325 1.00 74.44 102 ALA A N 1
ATOM 787 C CA . ALA A 1 102 ? 32.258 -0.540 -21.662 1.00 74.44 102 ALA A CA 1
ATOM 788 C C . ALA A 1 102 ? 33.760 -0.351 -21.382 1.00 74.44 102 ALA A C 1
ATOM 790 O O . ALA A 1 102 ? 34.469 0.221 -22.205 1.00 74.44 102 ALA A O 1
ATOM 791 N N . ASN A 1 103 ? 34.277 -0.909 -20.283 1.00 74.81 103 ASN A N 1
ATOM 792 C CA . ASN A 1 103 ? 35.711 -0.866 -19.975 1.00 74.81 103 ASN A CA 1
ATOM 793 C C . ASN A 1 103 ? 36.580 -1.759 -20.884 1.00 74.81 103 ASN A C 1
ATOM 795 O O . ASN A 1 103 ? 37.791 -1.574 -20.922 1.00 74.81 103 ASN A O 1
ATOM 799 N N . ASN A 1 104 ? 35.991 -2.713 -21.612 1.00 72.19 104 ASN A N 1
ATOM 800 C CA . ASN A 1 104 ? 36.678 -3.581 -22.580 1.00 72.19 104 ASN A CA 1
ATOM 801 C C . ASN A 1 104 ? 36.255 -3.268 -24.032 1.00 72.19 104 ASN A C 1
ATOM 803 O O . ASN A 1 104 ? 36.388 -4.115 -24.921 1.00 72.19 104 ASN A O 1
ATOM 807 N N . SER A 1 105 ? 35.737 -2.054 -24.260 1.00 66.00 105 SER A N 1
ATOM 808 C CA . SER A 1 105 ? 35.146 -1.588 -25.520 1.00 66.00 105 SER A CA 1
ATOM 809 C C . SER A 1 105 ? 36.038 -1.834 -26.737 1.00 66.00 105 SER A C 1
ATOM 811 O O . SER A 1 105 ? 35.536 -2.266 -27.767 1.00 66.00 105 SER A O 1
ATOM 813 N N . GLU A 1 106 ? 37.354 -1.636 -26.623 1.00 69.12 106 GLU A N 1
ATOM 814 C CA . GLU A 1 106 ? 38.294 -1.809 -27.743 1.00 69.12 106 GLU A CA 1
ATOM 815 C C . GLU A 1 106 ? 38.292 -3.239 -28.306 1.00 69.12 106 GLU A C 1
ATOM 817 O O . GLU A 1 106 ? 38.254 -3.443 -29.518 1.00 69.12 106 GLU A O 1
ATOM 822 N N . ARG A 1 107 ? 38.252 -4.257 -27.435 1.00 66.88 107 ARG A N 1
ATOM 823 C CA . ARG A 1 107 ? 38.208 -5.664 -27.868 1.00 66.88 107 ARG A CA 1
ATOM 824 C C . ARG A 1 107 ? 36.861 -6.031 -28.481 1.00 66.88 107 ARG A C 1
ATOM 826 O O . ARG A 1 107 ? 36.808 -6.840 -29.401 1.00 66.88 107 ARG A O 1
ATOM 833 N N . LEU A 1 108 ? 35.776 -5.447 -27.978 1.00 70.62 108 LEU A N 1
ATOM 834 C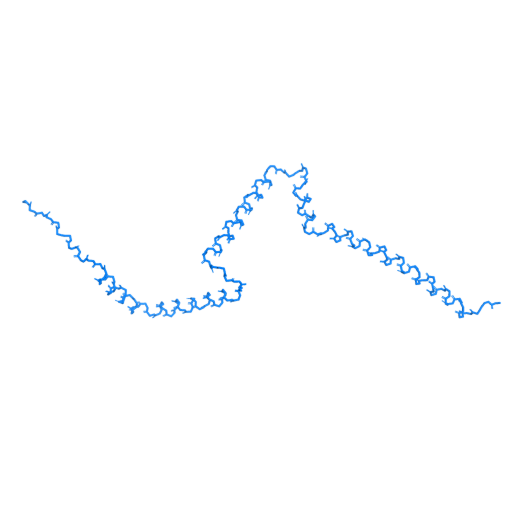 CA . LEU A 1 108 ? 34.428 -5.696 -28.489 1.00 70.62 108 LEU A CA 1
ATOM 835 C C . LEU A 1 108 ? 34.160 -4.967 -29.809 1.00 70.62 108 LEU A C 1
ATOM 837 O O . LEU A 1 108 ? 33.479 -5.530 -30.662 1.00 70.62 108 LEU A O 1
ATOM 841 N N . GLN A 1 109 ? 34.743 -3.783 -30.014 1.00 73.12 109 GLN A N 1
ATOM 842 C CA . GLN A 1 109 ? 34.744 -3.093 -31.306 1.00 73.12 109 GLN A CA 1
ATOM 843 C C . GLN A 1 109 ? 35.497 -3.910 -32.357 1.00 73.12 109 GLN A C 1
ATOM 845 O O . GLN A 1 109 ? 34.928 -4.189 -33.404 1.00 73.12 109 GLN A O 1
ATOM 850 N N . ALA A 1 110 ? 36.695 -4.415 -32.041 1.00 73.44 110 ALA A N 1
ATOM 851 C CA . ALA A 1 110 ? 37.457 -5.259 -32.964 1.00 73.44 110 ALA A CA 1
ATOM 852 C C . ALA A 1 110 ? 36.719 -6.564 -33.331 1.00 73.44 110 ALA A C 1
ATOM 854 O O . ALA A 1 110 ? 36.707 -6.978 -34.488 1.00 73.44 110 ALA A O 1
ATOM 855 N N . ILE A 1 111 ? 36.053 -7.212 -32.367 1.00 77.00 111 ILE A N 1
ATOM 856 C CA . ILE A 1 111 ? 35.224 -8.401 -32.636 1.00 77.00 111 ILE A CA 1
ATOM 857 C C . ILE A 1 111 ? 34.002 -8.034 -33.489 1.00 77.00 111 ILE A C 1
ATOM 859 O O . ILE A 1 111 ? 33.653 -8.774 -34.408 1.00 77.00 111 ILE A O 1
ATOM 863 N N . GLY A 1 112 ? 33.360 -6.897 -33.210 1.00 79.62 112 GLY A N 1
ATOM 864 C CA . GLY A 1 112 ? 32.228 -6.392 -33.983 1.00 79.62 112 GLY A CA 1
ATOM 865 C C . GLY A 1 112 ? 32.602 -6.084 -35.431 1.00 79.62 112 GLY A C 1
ATOM 866 O O . GLY A 1 112 ? 31.911 -6.533 -36.341 1.00 79.62 112 GLY A O 1
ATOM 867 N N . GLU A 1 113 ? 33.725 -5.403 -35.652 1.00 79.00 113 GLU A N 1
ATOM 868 C CA . GLU A 1 113 ? 34.268 -5.112 -36.982 1.00 79.00 113 GLU A CA 1
ATOM 869 C C . GLU A 1 113 ? 34.559 -6.397 -37.760 1.00 79.00 113 GLU A C 1
ATOM 871 O O . GLU A 1 113 ? 34.122 -6.531 -38.901 1.00 79.00 113 GLU A O 1
ATOM 876 N N . VAL A 1 114 ? 35.196 -7.390 -37.130 1.00 80.06 114 VAL A N 1
ATOM 877 C CA . VAL A 1 114 ? 35.480 -8.691 -37.760 1.00 80.06 114 VAL A CA 1
ATOM 878 C C . VAL A 1 114 ? 34.194 -9.450 -38.108 1.00 80.06 114 VAL A C 1
ATOM 880 O O . VAL A 1 114 ? 34.104 -10.063 -39.173 1.00 80.06 114 VAL A O 1
ATOM 883 N N . LEU A 1 115 ? 33.176 -9.415 -37.243 1.00 81.94 115 LEU A N 1
ATOM 884 C CA . LEU A 1 115 ? 31.893 -10.076 -37.501 1.00 81.94 115 LEU A CA 1
ATOM 885 C C . LEU A 1 115 ? 31.094 -9.374 -38.604 1.00 81.94 115 LEU A C 1
ATOM 887 O O . LEU A 1 115 ? 30.548 -10.052 -39.473 1.00 81.94 115 LEU A O 1
ATOM 891 N N . ILE A 1 116 ? 31.062 -8.040 -38.614 1.00 83.56 116 ILE A N 1
ATOM 892 C CA . ILE A 1 116 ? 30.414 -7.251 -39.668 1.00 83.56 116 ILE A CA 1
ATOM 893 C C . ILE A 1 116 ? 31.122 -7.490 -41.000 1.00 83.56 116 ILE A C 1
ATOM 895 O O . ILE A 1 116 ? 30.462 -7.750 -42.002 1.00 83.56 116 ILE A O 1
ATOM 899 N N . GLN A 1 117 ? 32.453 -7.498 -41.021 1.00 80.12 117 GLN A N 1
ATOM 900 C CA . GLN A 1 117 ? 33.226 -7.742 -42.238 1.00 80.12 117 GLN A CA 1
ATOM 901 C C . GLN A 1 117 ? 33.036 -9.171 -42.776 1.00 80.12 117 GLN A C 1
ATOM 903 O O . GLN A 1 117 ? 33.092 -9.390 -43.981 1.00 80.12 117 GLN A O 1
ATOM 908 N N . LYS A 1 118 ? 32.751 -10.144 -41.899 1.00 77.75 118 LYS A N 1
ATOM 909 C CA . LYS A 1 118 ? 32.459 -11.534 -42.283 1.00 77.75 118 LYS A CA 1
ATOM 910 C C . LYS A 1 118 ? 31.011 -11.760 -42.738 1.00 77.75 118 LYS A C 1
ATOM 912 O O . LYS A 1 118 ? 30.750 -12.720 -43.458 1.00 77.75 118 LYS A O 1
ATOM 917 N N . LEU A 1 119 ? 30.075 -10.913 -42.304 1.00 77.69 119 LEU A N 1
ATOM 918 C CA . LEU A 1 119 ? 28.644 -11.019 -42.620 1.00 77.69 119 LEU A CA 1
ATOM 919 C C . LEU A 1 119 ? 28.194 -10.069 -43.737 1.00 77.69 119 LEU A C 1
ATOM 921 O O . LEU A 1 119 ? 27.137 -10.290 -44.326 1.00 77.69 119 LEU A O 1
ATOM 925 N N . THR A 1 120 ? 28.981 -9.040 -44.049 1.00 76.50 120 THR A N 1
ATOM 926 C CA . THR A 1 120 ? 28.698 -8.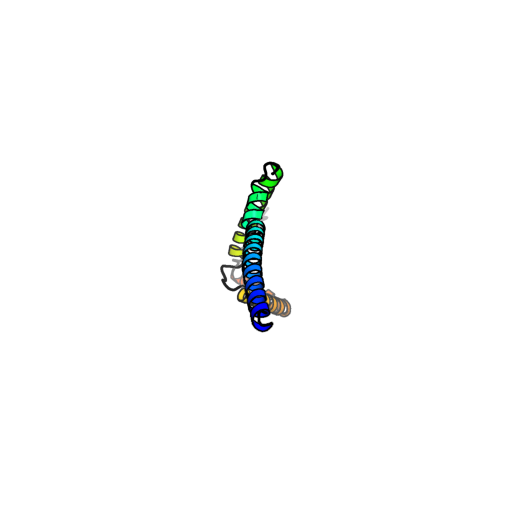130 -45.161 1.00 76.50 120 THR A CA 1
ATOM 927 C C . THR A 1 120 ? 29.366 -8.676 -46.423 1.00 76.50 120 THR A C 1
ATOM 929 O O . THR A 1 120 ? 30.592 -8.773 -46.458 1.00 76.50 120 THR A O 1
ATOM 932 N N . PRO A 1 121 ? 28.619 -9.037 -47.480 1.00 63.38 121 PRO A N 1
ATOM 933 C CA . PRO A 1 121 ? 29.235 -9.312 -48.767 1.00 63.38 121 PRO A CA 1
ATOM 934 C C . PRO A 1 121 ? 29.836 -8.001 -49.283 1.00 63.38 121 PRO A C 1
ATOM 936 O O . PRO A 1 121 ? 29.115 -7.023 -49.479 1.00 63.38 121 PRO A O 1
ATOM 939 N N . THR A 1 122 ? 31.156 -7.963 -49.468 1.00 57.16 122 THR A N 1
ATOM 940 C CA . THR A 1 122 ? 31.880 -6.840 -50.074 1.00 57.16 122 THR A CA 1
ATOM 941 C C . THR A 1 122 ? 31.355 -6.592 -51.490 1.00 57.16 122 THR A C 1
ATOM 943 O O . THR A 1 122 ? 31.866 -7.143 -52.461 1.00 57.16 122 THR A O 1
ATOM 946 N N . GLN A 1 123 ? 30.320 -5.766 -51.621 1.00 56.53 123 GLN A N 1
ATOM 947 C CA . GLN A 1 123 ? 29.933 -5.167 -52.890 1.00 56.53 123 GLN A CA 1
ATOM 948 C C . GLN A 1 123 ? 30.796 -3.922 -53.069 1.00 56.53 123 GLN A C 1
ATOM 950 O O . GLN A 1 123 ? 30.524 -2.851 -52.528 1.00 56.53 123 GLN A O 1
ATOM 955 N N . VAL A 1 124 ? 31.890 -4.110 -53.803 1.00 48.03 124 VAL A N 1
ATOM 956 C CA . VAL A 1 124 ? 32.673 -3.035 -54.402 1.00 48.03 124 VAL A CA 1
ATOM 957 C C . VAL A 1 124 ? 31.737 -2.261 -55.331 1.00 48.03 124 VAL A C 1
ATOM 959 O O . VAL A 1 124 ? 31.358 -2.767 -56.386 1.00 48.03 124 VAL A O 1
ATOM 962 N N . PHE A 1 125 ? 31.360 -1.038 -54.956 1.00 46.91 125 PHE A N 1
ATOM 963 C CA . PHE A 1 125 ? 30.767 -0.084 -55.892 1.00 46.91 125 PHE A CA 1
ATOM 964 C C . PHE A 1 125 ? 31.853 0.324 -56.895 1.00 46.91 125 PHE A C 1
ATOM 966 O O . PHE A 1 125 ? 32.605 1.273 -56.686 1.00 46.91 125 PHE A O 1
ATOM 973 N N . LYS A 1 126 ? 31.968 -0.442 -57.982 1.00 49.66 126 LYS A N 1
ATOM 974 C CA . LYS A 1 126 ? 32.658 -0.019 -59.197 1.00 49.66 126 LYS A CA 1
ATOM 975 C C . LYS A 1 126 ? 31.671 0.846 -59.978 1.00 49.66 126 LYS A C 1
ATOM 977 O O . LYS A 1 126 ? 30.915 0.341 -60.798 1.00 49.66 126 LYS A O 1
ATOM 982 N N . GLY A 1 127 ? 31.634 2.131 -59.634 1.00 42.84 127 GLY A N 1
ATOM 983 C CA . GLY A 1 127 ? 31.022 3.153 -60.473 1.00 42.84 127 GLY A CA 1
ATOM 984 C C . GLY A 1 127 ? 31.879 3.334 -61.718 1.00 42.84 127 GLY A C 1
ATOM 985 O O . GLY A 1 127 ? 33.052 3.686 -61.623 1.00 42.84 1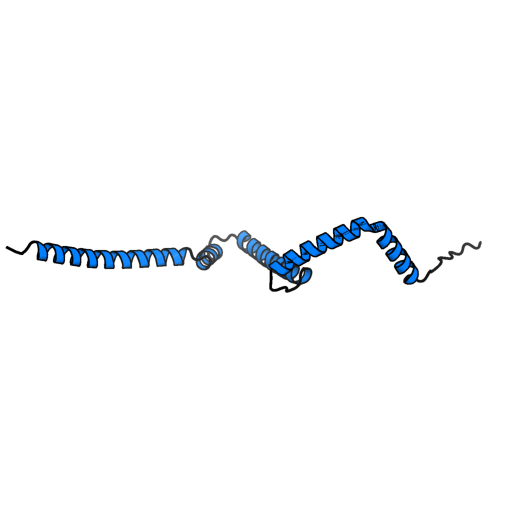27 GLY A O 1
ATOM 986 N N . GLU A 1 128 ? 31.292 3.002 -62.858 1.00 48.88 128 GLU A N 1
ATOM 987 C CA . GLU A 1 128 ? 31.748 3.374 -64.188 1.00 48.88 128 GLU A CA 1
ATOM 988 C C . GLU A 1 128 ? 31.844 4.901 -64.293 1.00 48.88 128 GLU A C 1
ATOM 990 O O . GLU A 1 128 ? 30.856 5.589 -64.063 1.00 48.88 128 GLU A O 1
ATOM 995 N N . GLU A 1 129 ? 33.001 5.415 -64.702 1.00 41.69 129 GLU A N 1
ATOM 996 C CA . GLU A 1 129 ? 33.062 6.555 -65.619 1.00 41.69 129 GLU A CA 1
ATOM 997 C C . GLU A 1 129 ? 34.088 6.214 -66.705 1.00 41.69 129 GLU A C 1
ATOM 999 O O . GLU A 1 129 ? 35.277 6.507 -66.604 1.00 41.69 129 GLU A O 1
ATOM 1004 N N . GLU A 1 130 ? 33.611 5.510 -67.735 1.00 47.06 130 GLU A N 1
ATOM 1005 C CA . GLU A 1 130 ? 34.123 5.682 -69.091 1.00 47.06 130 GLU A CA 1
ATOM 1006 C C . GLU A 1 130 ? 33.283 6.775 -69.759 1.00 47.06 130 GLU A C 1
ATOM 1008 O O . GLU A 1 130 ? 32.100 6.574 -70.051 1.00 47.06 130 GLU A O 1
ATOM 1013 N N . LYS A 1 131 ? 33.915 7.915 -70.033 1.00 42.53 131 LYS A N 1
ATOM 1014 C CA . LYS A 1 131 ? 33.903 8.517 -71.367 1.00 42.53 131 LYS A CA 1
ATOM 1015 C C . LYS A 1 131 ? 35.068 9.476 -71.550 1.00 42.53 131 LYS A C 1
ATOM 1017 O O . LYS A 1 131 ? 35.296 10.304 -70.645 1.00 42.53 131 LYS A O 1
#

Foldseek 3Di:
DDDPVVVVVVVVVVVVVVVVVVVVVVVVVVVVVCVCPPPVNVVVCVVPPPPCPPVNVVVVVVVVCVVVCVVVVCCVPQNPPVDPVVSVVVVVVVVVVVVVCVVVVVVVVVVVVVVCVVPDDPPDPPDDDDD

Radius of gyration: 37.0 Å; chains: 1; bounding box: 68×31×127 Å

Organism: NCBI:txid869394

Sequence (131 aa):
MSNPKEILELRIQALEEQQKLELVLIKEDIRSIFSSLSPFEIIKNAISSENTSESLSSNLMGDVIGMSTGFISKKLMFGTTSNPFKKVIGSIMQFAIGRFVAN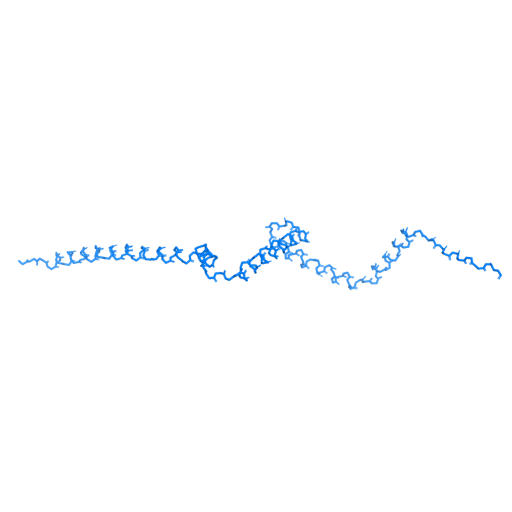NSERLQAIGEVLIQKLTPTQVFKGEEEK

Secondary structure (DSSP, 8-state):
---HHHHHHHHHHHHHHHHHHHHHHHHHHHHHHHHHTSHHHHHHHHHH-TT--HHHHHHHHHHHHHHHHHHHHHHHHH---S-HHHHHHHHHHHHHHHHHHHHTHHHHHHHHHHHHHHHS-----------